Protein AF-A0A7S3VY81-F1 (afdb_monomer)

Sequence (136 aa):
GVVLLAPVNVTPHRALLNDTGFRWIVRPLCLLLGRPPWKAALGGLAEAWFKRVLGFPRGVSRAELEWVHRRVAWLDFAAAEADARALRAPVLHAFARDDALIQPGKAMELRRVLDACAARDGPRLDWPSGGHNVQK

Secondary structure (DSSP, 8-state):
-EEEESPPPSS--HHHHS-HHIIIIIHHHHHHHTSTTHHHHHHHHHHHHHHHTS---TT--HHHHHHHHHHHHT--HHHHHHHHHH--S-EEEEEETT-SSS-HHHHHHHHHHHHHSS---S-EEEESS--S-S--

Radius of gyration: 17.01 Å; Cα contacts (8 Å, |Δi|>4): 176; chains: 1; bounding box: 38×30×44 Å

pLDDT: mean 82.51, std 8.89, range [44.28, 92.31]

Foldseek 3Di:
DAEAALHDFLDDDPVCPPDPCCLVPLLVLLVQCVDPPSVVVCLVVQLCCCCPVVVDDPPDDSVNVSVVSNVVSPDDSNVVLVVLQPDDAAYAQEYECPAPPDHPVRSVNSVVSNCPHNNNRYDYYYHPDDYSDVPD

Structure (mmCIF, N/CA/C/O backbone):
data_AF-A0A7S3VY81-F1
#
_entry.id   AF-A0A7S3VY81-F1
#
loop_
_atom_site.group_PDB
_atom_site.id
_atom_site.type_symbol
_atom_site.label_atom_id
_atom_site.label_alt_id
_atom_site.label_comp_id
_atom_site.label_asym_id
_atom_site.label_entity_id
_atom_site.label_seq_id
_atom_site.pdbx_PDB_ins_code
_atom_site.Cartn_x
_atom_site.Cartn_y
_atom_site.Cartn_z
_atom_site.occupancy
_atom_site.B_iso_or_equiv
_atom_site.auth_seq_id
_atom_site.auth_comp_id
_atom_site.auth_asym_id
_atom_site.auth_atom_id
_atom_site.pdbx_PDB_model_num
ATOM 1 N N . GLY A 1 1 ? -2.245 -9.731 17.115 1.00 83.38 1 GLY A N 1
ATOM 2 C CA . GLY A 1 1 ? -2.821 -8.518 16.502 1.00 83.38 1 GLY A CA 1
ATOM 3 C C . GLY A 1 1 ? -2.178 -8.283 15.152 1.00 83.38 1 GLY A C 1
ATOM 4 O O . GLY A 1 1 ? -1.137 -8.873 14.891 1.00 83.38 1 GLY A O 1
ATOM 5 N N . VAL A 1 2 ? -2.791 -7.461 14.305 1.00 87.25 2 VAL A N 1
ATOM 6 C CA . VAL A 1 2 ? -2.251 -7.045 12.999 1.00 87.25 2 VAL A CA 1
ATOM 7 C C . VAL A 1 2 ? -1.826 -5.583 13.091 1.00 87.25 2 VAL A C 1
ATOM 9 O O . VAL A 1 2 ? -2.513 -4.782 13.719 1.00 87.25 2 VAL A O 1
ATOM 12 N N . VAL A 1 3 ? -0.696 -5.235 12.481 1.00 88.44 3 VAL A N 1
ATOM 13 C CA . VAL A 1 3 ? -0.188 -3.861 12.430 1.00 88.44 3 VAL A CA 1
ATOM 14 C C . VAL A 1 3 ? -0.177 -3.400 10.978 1.00 88.44 3 VAL A C 1
ATOM 16 O O . VAL A 1 3 ? 0.492 -3.997 10.138 1.00 88.44 3 VAL A O 1
ATOM 19 N N . LEU A 1 4 ? -0.937 -2.346 10.693 1.00 86.19 4 LEU A N 1
ATOM 20 C CA . LEU A 1 4 ? -1.054 -1.712 9.386 1.00 86.19 4 LEU A CA 1
ATOM 21 C C . LEU A 1 4 ? -0.448 -0.306 9.470 1.00 86.19 4 LEU A C 1
ATOM 23 O O . LEU A 1 4 ? -1.086 0.622 9.972 1.00 86.19 4 LEU A O 1
ATOM 27 N N . LEU A 1 5 ? 0.793 -0.168 8.999 1.00 84.31 5 LEU A N 1
ATOM 28 C CA . LEU A 1 5 ? 1.518 1.105 8.925 1.00 84.31 5 LEU A CA 1
ATOM 29 C C . LEU A 1 5 ? 1.503 1.610 7.490 1.00 84.31 5 LEU A C 1
ATOM 31 O O . LEU A 1 5 ? 1.928 0.878 6.597 1.00 84.31 5 LEU A O 1
ATOM 35 N N . ALA A 1 6 ? 1.001 2.830 7.288 1.00 80.06 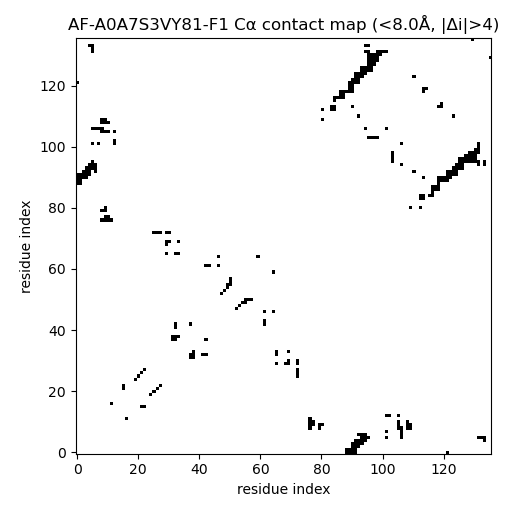6 ALA A N 1
ATOM 36 C CA . ALA A 1 6 ? 0.818 3.424 5.961 1.00 80.06 6 ALA A CA 1
ATOM 37 C C . ALA A 1 6 ? 0.231 2.422 4.933 1.00 80.06 6 ALA A C 1
ATOM 39 O O . ALA A 1 6 ? 0.787 2.248 3.844 1.00 80.06 6 ALA A O 1
ATOM 40 N N . PRO A 1 7 ? -0.849 1.689 5.281 1.00 80.75 7 PRO A N 1
ATOM 41 C CA . PRO A 1 7 ? -1.311 0.577 4.466 1.00 80.75 7 PRO A CA 1
ATOM 42 C C . PRO A 1 7 ? -1.785 1.031 3.087 1.00 80.75 7 PRO A C 1
ATOM 44 O O . PRO A 1 7 ? -2.387 2.093 2.905 1.00 80.75 7 PRO A O 1
ATOM 47 N N . VAL A 1 8 ? -1.570 0.149 2.114 1.00 69.75 8 VAL A N 1
ATOM 48 C CA . VAL A 1 8 ? -2.200 0.253 0.799 1.00 69.75 8 VAL A CA 1
ATOM 49 C C . VAL A 1 8 ? -3.697 -0.025 0.965 1.00 69.75 8 VAL A C 1
ATOM 51 O O . VAL A 1 8 ? -4.090 -0.928 1.701 1.00 69.75 8 VAL A O 1
ATOM 54 N N . ASN A 1 9 ? -4.532 0.793 0.332 1.00 81.56 9 ASN A N 1
ATOM 55 C CA . ASN A 1 9 ? -5.954 0.882 0.665 1.00 81.56 9 ASN A CA 1
ATOM 56 C C . ASN A 1 9 ? -6.835 -0.157 -0.036 1.00 81.56 9 ASN A C 1
ATOM 58 O O . ASN A 1 9 ? -6.394 -0.861 -0.935 1.00 81.56 9 ASN A O 1
ATOM 62 N N . VAL A 1 10 ? -8.104 -0.207 0.381 1.00 85.75 10 VAL A N 1
ATOM 63 C CA . VAL A 1 10 ? -9.174 -1.070 -0.165 1.00 85.75 10 VAL A CA 1
ATOM 64 C C . VAL A 1 10 ? -9.779 -0.550 -1.465 1.00 85.75 10 VAL A C 1
ATOM 66 O O . VAL A 1 10 ? -10.640 -1.188 -2.055 1.00 85.75 10 VAL A O 1
ATOM 69 N N . THR A 1 11 ? -9.329 0.607 -1.942 1.00 85.81 11 THR A N 1
ATOM 70 C CA . THR A 1 11 ? -9.688 1.120 -3.261 1.00 85.81 11 THR A CA 1
ATOM 71 C C . THR A 1 11 ? -8.446 1.655 -3.974 1.00 85.81 11 THR A C 1
ATOM 73 O O . THR A 1 11 ? -7.456 2.018 -3.321 1.00 85.81 11 THR A O 1
ATOM 76 N N . PRO A 1 12 ? -8.475 1.737 -5.316 1.00 81.88 12 PRO A N 1
ATOM 77 C CA . PRO A 1 12 ? -7.325 2.207 -6.064 1.00 81.88 12 PRO A CA 1
ATOM 78 C C . PRO A 1 12 ? -6.998 3.671 -5.743 1.00 81.88 12 PRO A C 1
ATOM 80 O O . PRO A 1 12 ? -7.871 4.505 -5.497 1.00 81.88 12 PRO A O 1
ATOM 83 N N . HIS A 1 13 ? -5.708 3.997 -5.759 1.00 79.38 13 HIS A N 1
ATOM 84 C CA . HIS A 1 13 ? -5.221 5.372 -5.651 1.00 79.38 13 HIS A CA 1
ATOM 85 C C . HIS A 1 13 ? -5.606 6.186 -6.900 1.00 79.38 13 HIS A C 1
ATOM 87 O O . HIS A 1 13 ? -5.765 5.603 -7.969 1.00 79.38 13 HIS A O 1
ATOM 93 N N . ARG A 1 14 ? -5.675 7.529 -6.836 1.00 75.31 14 ARG A N 1
ATOM 94 C CA . ARG A 1 14 ? -5.965 8.367 -8.030 1.00 75.31 14 ARG A CA 1
ATOM 95 C C . ARG A 1 14 ? -5.082 8.051 -9.244 1.00 75.31 14 ARG A C 1
ATOM 97 O O . ARG A 1 14 ? -5.563 8.067 -10.369 1.00 75.31 14 ARG A O 1
ATOM 104 N N . ALA A 1 15 ? -3.814 7.716 -8.996 1.00 70.88 15 ALA A N 1
ATOM 105 C CA . ALA A 1 15 ? -2.846 7.360 -10.035 1.00 70.88 15 ALA A CA 1
ATOM 106 C C . ALA A 1 15 ? -3.183 6.029 -10.735 1.00 70.88 15 ALA A C 1
ATOM 108 O O . ALA A 1 15 ? -2.668 5.755 -11.809 1.00 70.88 15 ALA A O 1
ATOM 109 N N . LEU A 1 16 ? -4.043 5.211 -10.121 1.00 69.50 16 LEU A N 1
ATOM 110 C CA . LEU A 1 16 ? -4.544 3.941 -10.644 1.00 69.50 16 LEU A CA 1
ATOM 111 C C . LEU A 1 16 ? -6.003 4.045 -11.128 1.00 69.50 16 LEU A C 1
ATOM 113 O O . LEU A 1 16 ? -6.408 3.271 -11.988 1.00 69.50 16 LEU A O 1
ATOM 117 N N . LEU A 1 17 ? -6.794 4.973 -10.566 1.00 61.16 17 LEU A N 1
ATOM 118 C CA . LEU A 1 17 ? -8.227 5.153 -10.850 1.00 61.16 17 LEU A CA 1
ATOM 119 C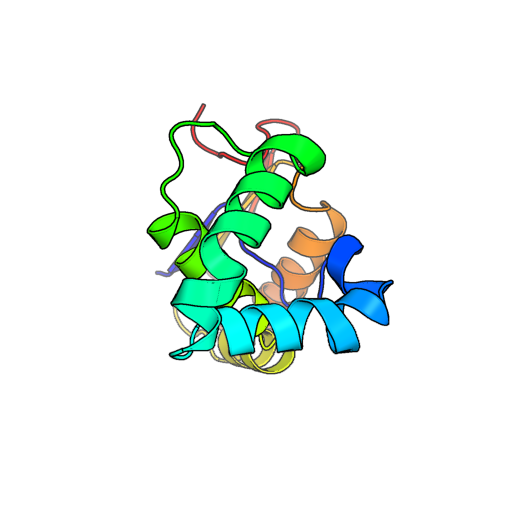 C . LEU A 1 17 ? -8.509 5.815 -12.202 1.00 61.16 17 LEU A C 1
ATOM 121 O O . LEU A 1 17 ? -9.477 5.447 -12.859 1.00 61.16 17 LEU A O 1
ATOM 125 N N . ASN A 1 18 ? -7.696 6.794 -12.603 1.00 54.75 18 ASN A N 1
ATOM 126 C CA . ASN A 1 18 ? -8.012 7.662 -13.744 1.00 54.75 18 ASN A CA 1
ATOM 127 C C . ASN A 1 18 ? -7.412 7.217 -15.074 1.00 54.75 18 ASN A C 1
ATOM 129 O O . ASN A 1 18 ? -7.538 7.935 -16.062 1.00 54.75 18 ASN A O 1
ATOM 133 N N . ASP A 1 19 ? -6.757 6.063 -15.122 1.00 55.84 19 ASP A N 1
ATOM 134 C CA . ASP A 1 19 ? -5.971 5.716 -16.289 1.00 55.84 19 ASP A CA 1
ATOM 135 C C . ASP A 1 19 ? -6.480 4.417 -16.911 1.00 55.84 19 ASP A C 1
ATOM 137 O O . ASP A 1 19 ? -6.124 3.302 -16.519 1.00 55.84 19 ASP A O 1
ATOM 141 N N . THR A 1 20 ? -7.309 4.570 -17.943 1.00 61.12 20 THR A N 1
ATOM 142 C CA . THR A 1 20 ? -7.500 3.556 -18.987 1.00 61.12 20 THR A CA 1
ATOM 143 C C . THR A 1 20 ? -6.135 2.981 -19.398 1.00 61.12 20 THR A C 1
ATOM 145 O O . THR A 1 20 ? -6.001 1.771 -19.572 1.00 61.12 20 THR A O 1
ATOM 148 N N . GLY A 1 21 ? -5.083 3.808 -19.422 1.00 64.00 21 GLY A N 1
ATOM 149 C CA . GLY A 1 21 ? -3.699 3.388 -19.591 1.00 64.00 21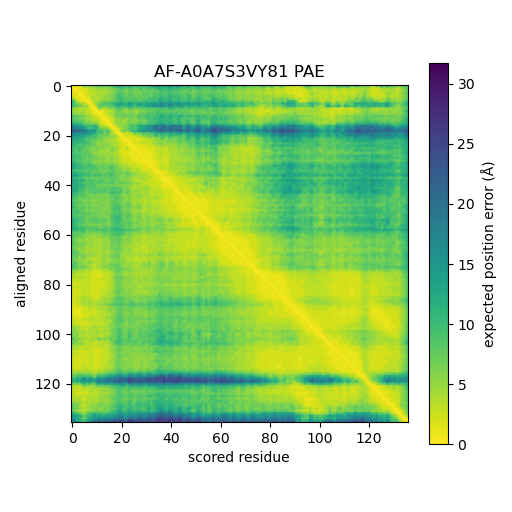 GLY A CA 1
ATOM 150 C C . GLY A 1 21 ? -3.180 2.477 -18.478 1.00 64.00 21 GLY A C 1
ATOM 151 O O . GLY A 1 21 ? -2.540 1.477 -18.783 1.00 64.00 21 GLY A O 1
ATOM 152 N N . PHE A 1 22 ? -3.497 2.690 -17.198 1.00 70.44 22 PHE A N 1
ATOM 153 C CA . PHE A 1 22 ? -3.058 1.760 -16.153 1.00 70.44 22 PHE A CA 1
ATOM 154 C C . PHE A 1 22 ? -3.676 0.369 -16.341 1.00 70.44 22 PHE A C 1
ATOM 156 O O . PHE A 1 22 ? -2.967 -0.640 -16.342 1.00 70.44 22 PHE A O 1
ATOM 163 N N . ARG A 1 23 ? -4.995 0.302 -16.556 1.00 72.19 23 ARG A N 1
ATOM 164 C CA . ARG A 1 23 ? -5.711 -0.976 -16.701 1.00 72.19 23 ARG A CA 1
ATOM 165 C C . ARG A 1 23 ? -5.333 -1.729 -17.977 1.00 72.19 23 ARG A C 1
ATOM 167 O O . ARG A 1 23 ? -5.198 -2.950 -17.920 1.00 72.19 23 ARG A O 1
ATOM 174 N N . TRP A 1 24 ? -5.185 -1.026 -19.099 1.00 78.06 24 TRP A N 1
ATOM 175 C CA . TRP A 1 24 ? -5.013 -1.641 -20.420 1.00 78.06 24 TRP A CA 1
ATOM 176 C C . TRP A 1 24 ? -3.576 -1.621 -20.947 1.00 78.06 24 TRP A C 1
ATOM 178 O O . TRP A 1 24 ? -3.264 -2.390 -21.849 1.00 78.06 24 TRP A O 1
ATOM 188 N N . ILE A 1 25 ? -2.691 -0.797 -20.381 1.00 74.56 25 ILE A N 1
ATOM 189 C CA . ILE A 1 25 ? -1.294 -0.665 -20.823 1.00 74.56 25 ILE A CA 1
ATOM 190 C C . ILE A 1 25 ? -0.348 -1.082 -19.698 1.00 74.56 25 ILE A C 1
ATOM 192 O O . ILE A 1 25 ? 0.375 -2.067 -19.838 1.00 74.56 25 ILE A O 1
ATOM 196 N N . VAL A 1 26 ? -0.378 -0.392 -18.554 1.00 74.94 26 VAL A N 1
ATOM 197 C CA . VAL A 1 26 ? 0.600 -0.605 -17.473 1.00 74.94 26 VAL A CA 1
ATOM 198 C C . VAL A 1 26 ? 0.449 -1.989 -16.856 1.00 74.94 26 VAL A C 1
ATOM 200 O O . VAL A 1 26 ? 1.441 -2.700 -16.713 1.00 74.94 26 VAL A O 1
ATOM 203 N N . ARG A 1 27 ? -0.773 -2.418 -16.523 1.00 78.75 27 ARG A N 1
ATOM 204 C CA . ARG A 1 27 ? -1.013 -3.726 -15.903 1.00 78.75 27 ARG A CA 1
ATOM 205 C C . ARG A 1 27 ? -0.608 -4.882 -16.832 1.00 78.75 27 ARG A C 1
ATOM 207 O O . ARG A 1 27 ? 0.189 -5.706 -16.381 1.00 78.75 27 ARG A O 1
ATOM 214 N N . PRO A 1 28 ? -1.042 -4.959 -18.108 1.00 81.62 28 PRO A N 1
ATOM 215 C CA . PRO A 1 28 ? -0.551 -5.980 -19.035 1.00 81.62 28 PRO A CA 1
ATOM 216 C C . PRO A 1 28 ? 0.964 -5.929 -19.236 1.00 81.62 28 PRO A C 1
ATOM 218 O O . PRO A 1 28 ? 1.602 -6.978 -19.213 1.00 81.62 28 PRO A O 1
ATOM 221 N N . LEU A 1 29 ? 1.559 -4.736 -19.349 1.00 78.62 29 LEU A N 1
ATOM 222 C CA . LEU A 1 29 ? 3.010 -4.578 -19.464 1.00 78.62 29 LEU A CA 1
ATOM 223 C C . LEU A 1 29 ? 3.740 -5.138 -18.235 1.00 78.62 29 LEU A C 1
ATOM 225 O O . LEU A 1 29 ? 4.703 -5.882 -18.385 1.00 78.62 29 LEU A O 1
ATOM 229 N N . CYS A 1 30 ? 3.253 -4.860 -17.026 1.00 79.50 30 CYS A N 1
ATOM 230 C CA . CYS A 1 30 ? 3.807 -5.407 -15.785 1.00 79.50 30 CYS A CA 1
ATOM 231 C C . CYS A 1 30 ? 3.676 -6.937 -15.716 1.00 79.50 30 CYS A C 1
ATOM 233 O O . CYS A 1 30 ? 4.589 -7.617 -15.246 1.00 79.50 30 CYS A O 1
ATOM 235 N N . LEU A 1 31 ? 2.563 -7.494 -16.207 1.00 81.31 31 LEU A N 1
ATOM 236 C CA . LEU A 1 31 ? 2.367 -8.944 -16.302 1.00 81.31 31 LEU A CA 1
ATOM 237 C C . LEU A 1 31 ? 3.310 -9.585 -17.333 1.00 81.31 31 LEU A C 1
ATOM 239 O O . LEU A 1 31 ? 3.864 -10.653 -17.068 1.00 81.31 31 LEU A O 1
ATOM 243 N N . LEU A 1 32 ? 3.519 -8.934 -18.482 1.00 82.12 32 LEU A N 1
ATOM 244 C CA . LEU A 1 32 ? 4.435 -9.381 -19.535 1.00 82.12 32 LEU A CA 1
ATOM 245 C C . LEU A 1 32 ? 5.899 -9.300 -19.090 1.00 82.12 32 LEU A C 1
ATOM 247 O O . LEU A 1 32 ? 6.642 -10.2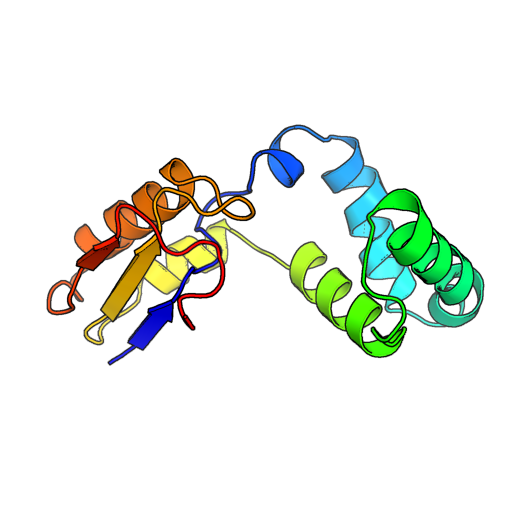54 -19.300 1.00 82.12 32 LEU A O 1
ATOM 251 N N . LEU A 1 33 ? 6.300 -8.229 -18.398 1.00 79.31 33 LEU A N 1
ATOM 252 C CA . LEU A 1 33 ? 7.636 -8.079 -17.801 1.00 79.31 33 LEU A CA 1
ATOM 253 C C . LEU A 1 33 ? 7.967 -9.192 -16.794 1.00 79.31 33 LEU A C 1
ATOM 255 O O . LEU A 1 33 ? 9.135 -9.490 -16.560 1.00 79.31 33 LEU A O 1
ATOM 259 N N . GLY A 1 34 ? 6.953 -9.845 -16.221 1.00 78.31 34 GLY A N 1
ATOM 260 C CA . GLY A 1 34 ? 7.125 -11.006 -15.350 1.00 78.31 34 GLY A CA 1
ATOM 261 C C . GLY A 1 34 ? 7.397 -12.330 -16.076 1.00 78.31 34 GLY A C 1
ATOM 262 O O . GLY A 1 34 ? 7.657 -13.324 -15.399 1.00 78.31 34 GLY A O 1
ATOM 263 N N . ARG A 1 35 ? 7.324 -12.378 -17.416 1.00 82.69 35 ARG A N 1
ATOM 264 C CA . ARG A 1 35 ? 7.378 -13.615 -18.216 1.00 82.69 35 ARG A CA 1
ATOM 265 C C . ARG A 1 35 ? 8.539 -13.601 -19.228 1.00 82.69 35 ARG A C 1
ATOM 267 O O . ARG A 1 35 ? 8.704 -12.621 -19.955 1.00 82.69 35 ARG A O 1
ATOM 274 N N . PRO A 1 36 ? 9.344 -14.673 -19.337 1.00 82.56 36 PRO A N 1
ATOM 275 C CA . PRO A 1 36 ? 10.255 -14.851 -20.470 1.00 82.56 36 PRO A CA 1
ATOM 276 C C . PRO A 1 36 ? 9.481 -14.984 -21.802 1.00 82.56 36 PRO A C 1
ATOM 278 O O . PRO A 1 36 ? 8.370 -15.517 -21.786 1.00 82.56 36 PRO A O 1
ATOM 281 N N . PRO A 1 37 ? 10.026 -14.529 -22.950 1.00 86.56 37 PRO A N 1
ATOM 282 C CA . PRO A 1 37 ? 11.293 -13.800 -23.121 1.00 86.56 37 PRO A CA 1
ATOM 283 C C . PRO A 1 37 ? 11.173 -12.281 -22.880 1.00 86.56 37 PRO A C 1
ATOM 285 O O . PRO A 1 37 ? 12.182 -11.577 -22.829 1.00 86.56 37 PRO A O 1
ATOM 288 N N . TRP A 1 38 ? 9.956 -11.766 -22.697 1.00 84.00 38 TRP A N 1
ATOM 289 C CA . TRP A 1 38 ? 9.655 -10.333 -22.583 1.00 84.00 38 TRP A CA 1
ATOM 290 C C . TRP A 1 38 ? 10.367 -9.644 -21.426 1.00 84.00 38 TRP A C 1
ATOM 292 O O . TRP A 1 38 ? 10.796 -8.502 -21.568 1.00 84.00 38 TRP A O 1
ATOM 302 N N . LYS A 1 39 ? 10.572 -10.355 -20.316 1.00 82.69 39 LYS A N 1
ATOM 303 C CA . LYS A 1 39 ? 11.403 -9.891 -19.201 1.00 82.69 39 LYS A CA 1
ATOM 304 C C . LYS A 1 39 ? 12.795 -9.434 -19.655 1.00 82.69 39 LYS A C 1
ATOM 306 O O . LYS A 1 39 ? 13.250 -8.362 -19.267 1.00 82.69 39 LYS A O 1
ATOM 311 N N . ALA A 1 40 ? 13.467 -10.233 -20.485 1.00 83.31 40 ALA A N 1
ATOM 312 C CA . ALA A 1 40 ? 14.805 -9.910 -20.973 1.00 83.31 40 ALA A CA 1
ATOM 313 C C . ALA A 1 40 ? 14.764 -8.759 -21.989 1.00 83.31 40 ALA A C 1
ATOM 315 O O . ALA A 1 40 ? 15.572 -7.838 -21.901 1.00 83.31 40 ALA A O 1
ATOM 316 N N . ALA A 1 41 ? 13.788 -8.787 -22.901 1.00 83.50 41 ALA A N 1
ATOM 317 C CA . ALA A 1 41 ? 13.654 -7.797 -23.966 1.00 83.50 41 ALA A CA 1
ATOM 318 C C . ALA A 1 41 ? 13.267 -6.397 -23.453 1.00 83.50 41 ALA A C 1
ATOM 320 O O . ALA A 1 41 ? 13.801 -5.393 -23.914 1.00 83.50 41 ALA A O 1
ATOM 321 N N . LEU A 1 42 ? 12.344 -6.320 -22.490 1.00 83.06 42 LEU A N 1
ATOM 322 C CA . LEU A 1 42 ? 11.739 -5.062 -22.042 1.00 83.06 42 LEU A CA 1
ATOM 323 C C . LEU A 1 42 ? 12.268 -4.582 -20.684 1.00 83.06 42 LEU A C 1
ATOM 325 O O . LEU A 1 42 ? 12.090 -3.413 -20.344 1.00 83.06 42 LEU A O 1
ATOM 329 N N . GLY A 1 43 ? 12.944 -5.442 -19.914 1.00 82.81 43 GLY A N 1
ATOM 330 C CA . GLY A 1 43 ? 13.395 -5.119 -18.558 1.00 82.81 43 GLY A CA 1
ATOM 331 C C . GLY A 1 43 ? 14.344 -3.919 -18.490 1.00 82.81 43 GLY A C 1
ATOM 332 O O . GLY A 1 43 ? 14.230 -3.100 -17.582 1.00 82.81 43 GLY A O 1
ATOM 333 N N . GLY A 1 44 ? 15.242 -3.767 -19.471 1.00 85.62 44 GLY A N 1
ATOM 334 C CA . GLY A 1 44 ? 16.154 -2.617 -19.541 1.00 85.62 44 GLY A CA 1
ATOM 335 C C . GLY A 1 44 ? 15.456 -1.300 -19.880 1.00 85.62 44 GLY A C 1
ATOM 336 O O . GLY A 1 44 ? 15.769 -0.270 -19.285 1.00 85.62 44 GLY A O 1
ATOM 337 N N . LEU A 1 45 ? 14.473 -1.340 -20.784 1.00 85.25 45 LEU A N 1
ATOM 338 C CA . LEU A 1 45 ? 13.673 -0.169 -21.140 1.00 85.25 45 LEU A CA 1
ATOM 339 C C . LEU A 1 45 ? 12.804 0.276 -19.960 1.00 85.25 45 LEU A C 1
ATOM 341 O O . LEU A 1 45 ? 12.784 1.459 -19.624 1.00 85.25 45 LEU A O 1
ATOM 345 N N . ALA A 1 46 ? 12.141 -0.679 -19.304 1.00 81.31 46 ALA A N 1
ATOM 346 C CA . ALA A 1 46 ? 11.345 -0.433 -18.111 1.00 81.31 46 ALA A CA 1
ATOM 347 C C . ALA A 1 46 ? 12.205 0.201 -17.008 1.00 81.31 46 ALA A C 1
ATOM 349 O O . ALA A 1 46 ? 11.878 1.277 -16.519 1.00 81.31 46 ALA A O 1
ATOM 350 N N . GLU A 1 47 ? 13.349 -0.404 -16.673 1.00 87.62 47 GLU A N 1
ATOM 351 C CA . GLU A 1 47 ? 14.278 0.131 -15.671 1.00 87.62 47 GLU A CA 1
ATOM 352 C C . GLU A 1 47 ? 14.723 1.568 -15.984 1.00 87.62 47 GLU A C 1
ATOM 354 O O . GLU A 1 47 ? 14.696 2.431 -15.101 1.00 87.62 47 GLU A O 1
ATOM 359 N N . ALA A 1 48 ? 15.106 1.843 -17.235 1.00 87.88 48 ALA A N 1
ATOM 360 C CA . ALA A 1 48 ? 15.516 3.177 -17.654 1.00 87.88 48 ALA A CA 1
ATOM 361 C C . ALA A 1 48 ? 14.375 4.192 -17.509 1.00 87.88 48 ALA A C 1
ATOM 363 O O . ALA A 1 48 ? 14.602 5.293 -17.008 1.00 87.88 48 ALA A O 1
ATOM 364 N N . TRP A 1 49 ? 13.156 3.818 -17.900 1.00 84.00 49 TRP A N 1
ATOM 365 C CA . TRP A 1 49 ? 11.976 4.662 -17.752 1.00 84.00 49 TRP A CA 1
ATOM 366 C C . TRP A 1 49 ? 11.677 4.963 -16.275 1.00 84.00 49 TRP A C 1
ATOM 368 O O . TRP A 1 49 ? 11.542 6.129 -15.912 1.00 84.00 49 TRP A O 1
ATOM 378 N N . PHE A 1 50 ? 11.702 3.963 -15.388 1.00 80.81 50 PHE A N 1
ATOM 379 C CA . PHE A 1 50 ? 11.471 4.172 -13.950 1.00 80.81 50 PHE A CA 1
ATOM 380 C C . PHE A 1 50 ? 12.504 5.096 -13.305 1.00 80.81 50 PHE A C 1
ATOM 382 O O . PHE A 1 50 ? 12.147 6.013 -12.566 1.00 80.81 50 PHE A O 1
ATOM 389 N N . LYS A 1 51 ? 13.790 4.886 -13.598 1.00 86.62 51 LYS A N 1
ATOM 390 C CA . LYS A 1 51 ? 14.869 5.683 -12.998 1.00 86.62 51 LYS A CA 1
ATOM 391 C C . LYS A 1 51 ? 14.936 7.102 -13.564 1.00 86.62 51 LYS A C 1
ATOM 393 O O . LYS A 1 51 ? 15.284 8.025 -12.836 1.00 86.62 51 LYS A O 1
ATOM 398 N N . ARG A 1 52 ? 14.635 7.289 -14.855 1.00 87.25 52 ARG A N 1
ATOM 399 C CA . ARG A 1 52 ? 14.796 8.590 -15.534 1.00 87.25 52 ARG A CA 1
ATOM 400 C C . ARG A 1 52 ? 13.525 9.430 -15.565 1.00 87.25 52 ARG A C 1
ATOM 402 O O . ARG A 1 52 ? 13.631 10.645 -15.487 1.00 87.25 52 ARG A O 1
ATOM 409 N N . VAL A 1 53 ? 12.357 8.805 -15.695 1.00 79.94 53 VAL A N 1
ATOM 410 C CA . VAL A 1 53 ? 11.068 9.504 -15.831 1.00 79.94 53 VAL A CA 1
ATOM 411 C C . VAL A 1 53 ? 10.329 9.554 -14.499 1.00 79.94 53 VAL A C 1
ATOM 413 O O . VAL A 1 53 ? 9.825 10.605 -14.126 1.00 79.94 53 VAL A O 1
ATOM 416 N N . LEU A 1 54 ? 10.303 8.442 -13.757 1.00 74.19 54 LEU A N 1
ATOM 417 C CA . LEU A 1 54 ? 9.588 8.355 -12.476 1.00 74.19 54 LEU A CA 1
ATOM 418 C C . LEU A 1 54 ? 10.471 8.632 -11.250 1.00 74.19 54 LEU A C 1
ATOM 420 O O . LEU A 1 54 ? 9.989 8.561 -10.124 1.00 74.19 54 LEU A O 1
ATOM 424 N N . GLY A 1 55 ? 11.751 8.954 -11.456 1.00 80.12 55 GLY A N 1
ATOM 425 C CA . GLY A 1 55 ? 12.656 9.407 -10.397 1.00 80.12 55 GLY A CA 1
ATOM 426 C C . GLY A 1 55 ? 13.060 8.335 -9.380 1.00 80.12 55 GLY A C 1
ATOM 427 O O . GLY A 1 55 ? 13.482 8.678 -8.277 1.00 80.12 55 GLY A O 1
ATOM 428 N N . PHE A 1 56 ? 12.945 7.046 -9.717 1.00 80.19 56 PHE A N 1
ATOM 429 C CA . PHE A 1 56 ? 13.364 5.976 -8.806 1.00 80.19 56 PHE A CA 1
ATOM 430 C C . PHE A 1 56 ? 14.878 6.045 -8.520 1.00 80.19 56 PHE A C 1
ATOM 432 O O . PHE A 1 56 ? 15.660 6.329 -9.437 1.00 80.19 56 PHE A O 1
ATOM 439 N N . PRO A 1 57 ? 15.330 5.741 -7.283 1.00 86.25 57 PRO A N 1
ATOM 440 C CA . PRO A 1 57 ? 16.748 5.785 -6.947 1.00 86.25 57 PRO A CA 1
ATOM 441 C C . PRO A 1 57 ? 17.581 4.872 -7.851 1.00 86.25 57 PRO A C 1
ATOM 443 O O . PRO A 1 57 ? 17.198 3.742 -8.160 1.00 86.25 57 PRO A O 1
ATOM 446 N N . ARG A 1 58 ? 18.774 5.336 -8.241 1.00 88.19 58 ARG A N 1
ATOM 447 C CA . ARG A 1 58 ? 19.666 4.582 -9.142 1.00 88.19 58 ARG A CA 1
ATOM 448 C C . ARG A 1 58 ? 20.079 3.220 -8.576 1.00 88.19 58 ARG A C 1
ATOM 450 O O . ARG A 1 58 ? 20.297 2.300 -9.362 1.00 88.19 58 ARG A O 1
ATOM 457 N N . GLY A 1 59 ? 20.154 3.118 -7.246 1.00 89.38 59 GLY A N 1
ATOM 458 C CA . GLY A 1 59 ? 20.510 1.902 -6.515 1.00 89.38 59 GLY A CA 1
ATOM 459 C C . GLY A 1 59 ? 19.429 0.821 -6.499 1.00 89.38 59 GLY A C 1
ATOM 460 O O . GLY A 1 59 ? 19.755 -0.318 -6.193 1.00 89.38 59 GLY A O 1
ATOM 461 N N . VAL A 1 60 ? 18.178 1.133 -6.868 1.00 86.00 60 VAL A N 1
ATOM 462 C CA . VAL A 1 60 ? 17.125 0.112 -6.970 1.00 86.00 60 VAL A CA 1
ATOM 463 C C . VAL A 1 60 ? 17.458 -0.824 -8.128 1.00 86.00 60 VAL A C 1
ATOM 465 O O . VAL A 1 60 ? 17.640 -0.394 -9.274 1.00 86.00 60 VAL A O 1
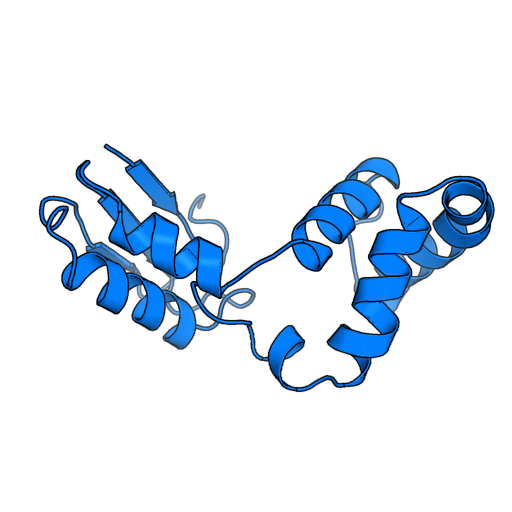ATOM 468 N N . SER A 1 61 ? 17.556 -2.112 -7.836 1.00 88.06 61 SER A N 1
ATOM 469 C CA . SER A 1 61 ? 17.827 -3.154 -8.814 1.00 88.06 61 SER A CA 1
ATOM 470 C C . SER A 1 61 ? 16.621 -3.392 -9.724 1.00 88.06 61 SER A C 1
ATOM 472 O O . SER A 1 61 ? 15.463 -3.148 -9.374 1.00 88.06 61 SER A O 1
ATOM 474 N N . ARG A 1 62 ? 16.875 -3.948 -10.911 1.00 83.94 62 ARG A N 1
ATOM 475 C CA . ARG A 1 62 ? 15.802 -4.381 -11.814 1.00 83.94 62 ARG A CA 1
ATOM 476 C C . ARG A 1 62 ? 14.860 -5.388 -11.151 1.00 83.94 62 ARG A C 1
ATOM 478 O O . ARG A 1 62 ? 13.654 -5.311 -11.353 1.00 83.94 62 ARG A O 1
ATOM 485 N N . ALA A 1 63 ? 15.399 -6.306 -10.352 1.00 84.50 63 ALA A N 1
ATOM 486 C CA . ALA A 1 63 ? 14.609 -7.320 -9.663 1.00 84.50 63 ALA A CA 1
ATOM 487 C C . ALA A 1 63 ? 13.623 -6.701 -8.659 1.00 84.50 63 ALA A C 1
ATOM 489 O O . ALA A 1 63 ? 12.475 -7.141 -8.585 1.00 84.50 63 ALA A O 1
ATOM 490 N N . GLU A 1 64 ? 14.036 -5.657 -7.936 1.00 84.75 64 GLU A N 1
ATOM 491 C CA . GLU A 1 64 ? 13.161 -4.913 -7.023 1.00 84.75 64 GLU A CA 1
ATOM 492 C C . GLU A 1 64 ? 12.058 -4.174 -7.782 1.00 84.75 64 GLU A C 1
ATOM 494 O O . GLU A 1 64 ? 10.889 -4.272 -7.407 1.00 84.75 64 GLU A O 1
ATOM 499 N N . LEU A 1 65 ? 12.396 -3.512 -8.896 1.00 82.50 65 LEU A N 1
ATOM 500 C CA . LEU A 1 65 ? 11.391 -2.888 -9.760 1.00 82.50 65 LEU A CA 1
ATOM 501 C C . LEU A 1 65 ? 10.384 -3.935 -10.251 1.00 82.50 65 LEU A C 1
ATOM 503 O O . LEU A 1 65 ? 9.182 -3.761 -10.072 1.00 82.50 65 LEU A O 1
ATOM 507 N N . GLU A 1 66 ? 10.837 -5.049 -10.822 1.00 81.56 66 GLU A N 1
ATOM 508 C CA . GLU A 1 66 ? 9.958 -6.132 -11.286 1.00 81.56 66 GLU A CA 1
ATOM 509 C C . GLU A 1 66 ? 9.072 -6.702 -10.170 1.00 81.56 66 GLU A C 1
ATOM 511 O O . GLU A 1 66 ? 7.918 -7.074 -10.401 1.00 81.56 66 GLU A O 1
ATOM 516 N N . TRP A 1 67 ? 9.607 -6.818 -8.954 1.00 83.31 67 TRP A N 1
ATOM 517 C CA . TRP A 1 67 ? 8.850 -7.275 -7.797 1.00 83.31 67 TRP A CA 1
ATOM 518 C C . TRP A 1 67 ? 7.712 -6.305 -7.453 1.00 83.31 67 TRP A C 1
ATOM 520 O O . TRP A 1 67 ? 6.559 -6.740 -7.384 1.00 83.31 67 TRP A O 1
ATOM 530 N N . VAL A 1 68 ? 7.998 -5.003 -7.344 1.00 81.19 68 VAL A N 1
ATOM 531 C CA . VAL A 1 68 ? 6.982 -3.970 -7.071 1.00 81.19 68 VAL A CA 1
ATOM 532 C C . VAL A 1 68 ? 5.897 -3.970 -8.149 1.00 81.19 68 VAL A C 1
ATOM 534 O O . VAL A 1 68 ? 4.709 -3.999 -7.832 1.00 81.19 68 VAL A O 1
ATOM 537 N N . HIS A 1 69 ? 6.282 -4.016 -9.425 1.00 77.88 69 HIS A N 1
ATOM 538 C CA . HIS A 1 69 ? 5.336 -3.975 -10.543 1.00 77.88 69 HIS A CA 1
ATOM 539 C C . HIS A 1 69 ? 4.387 -5.162 -10.566 1.00 77.88 69 HIS A C 1
ATOM 541 O O . HIS A 1 69 ? 3.191 -4.993 -10.798 1.00 77.88 69 HIS A O 1
ATOM 547 N N . ARG A 1 70 ? 4.895 -6.365 -10.287 1.00 80.94 70 ARG A N 1
ATOM 548 C CA . ARG A 1 70 ? 4.038 -7.549 -10.184 1.00 80.94 70 ARG A CA 1
ATOM 549 C C . ARG A 1 70 ? 3.034 -7.402 -9.051 1.00 80.94 70 ARG A C 1
ATOM 551 O O . ARG A 1 70 ? 1.864 -7.699 -9.262 1.00 80.94 70 ARG A O 1
ATOM 558 N N . ARG A 1 71 ? 3.457 -6.890 -7.891 1.00 82.19 71 ARG A N 1
ATOM 559 C CA . ARG A 1 71 ? 2.554 -6.647 -6.756 1.00 82.19 71 ARG A CA 1
ATOM 560 C C . ARG A 1 71 ? 1.474 -5.638 -7.120 1.00 82.19 71 ARG A C 1
ATOM 562 O O . ARG A 1 71 ? 0.304 -5.946 -6.947 1.00 82.19 71 ARG A O 1
ATOM 569 N N . VAL A 1 72 ? 1.852 -4.502 -7.703 1.00 78.50 72 VAL A N 1
ATOM 570 C CA . VAL A 1 72 ? 0.913 -3.457 -8.138 1.00 78.50 72 VAL A CA 1
ATOM 571 C C . VAL A 1 72 ? -0.065 -3.977 -9.200 1.00 78.50 72 VAL A C 1
ATOM 573 O O . VAL A 1 72 ? -1.264 -3.733 -9.103 1.00 78.50 72 VAL A O 1
ATOM 576 N N . ALA A 1 73 ? 0.408 -4.751 -10.179 1.00 80.44 73 ALA A N 1
ATOM 577 C CA . ALA A 1 73 ? -0.436 -5.333 -11.225 1.00 80.44 73 ALA A CA 1
ATOM 578 C C . ALA A 1 73 ? -1.409 -6.410 -10.710 1.00 80.44 73 ALA A C 1
ATOM 580 O O . ALA A 1 73 ? -2.410 -6.705 -11.372 1.00 80.44 73 ALA A O 1
ATOM 581 N N . TRP A 1 74 ? -1.098 -7.018 -9.565 1.00 82.19 74 TRP A N 1
ATOM 582 C CA . TRP A 1 74 ? -1.889 -8.069 -8.922 1.00 82.19 74 TRP A CA 1
ATOM 583 C C . TRP A 1 74 ? -2.737 -7.547 -7.762 1.00 82.19 74 TRP A C 1
ATOM 585 O O . TRP A 1 74 ? -3.399 -8.347 -7.107 1.00 82.19 74 TRP A O 1
ATOM 595 N N . LEU A 1 75 ? -2.742 -6.235 -7.502 1.00 83.50 75 LEU A N 1
ATOM 596 C CA . LEU A 1 75 ? -3.632 -5.659 -6.503 1.00 83.50 75 LEU A CA 1
ATOM 597 C C . LEU A 1 75 ? -5.086 -5.912 -6.905 1.00 83.50 75 LEU A C 1
ATOM 599 O O . LEU A 1 75 ? -5.564 -5.422 -7.931 1.00 83.50 75 LEU A O 1
ATOM 603 N N . ASP A 1 76 ? -5.771 -6.675 -6.064 1.00 85.94 76 ASP A N 1
ATOM 604 C CA . ASP A 1 76 ? -7.211 -6.850 -6.090 1.00 85.94 76 ASP A CA 1
ATOM 605 C C . ASP A 1 76 ? -7.789 -6.133 -4.871 1.00 85.94 76 ASP A C 1
ATOM 607 O O . ASP A 1 76 ? -7.685 -6.588 -3.732 1.00 85.94 76 ASP A O 1
ATOM 611 N N . PHE A 1 77 ? -8.353 -4.959 -5.127 1.00 86.62 77 PHE A N 1
ATOM 612 C CA . PHE A 1 77 ? -8.914 -4.096 -4.096 1.00 86.62 77 PHE A CA 1
ATOM 613 C C . PHE A 1 77 ? -10.178 -4.690 -3.465 1.00 86.62 77 PHE A C 1
ATOM 615 O O . PHE A 1 77 ? -10.396 -4.510 -2.270 1.00 86.62 77 PHE A O 1
ATOM 622 N N . ALA A 1 78 ? -10.965 -5.453 -4.231 1.00 88.88 78 ALA A N 1
ATOM 623 C CA . ALA A 1 78 ? -12.154 -6.118 -3.710 1.00 88.88 78 ALA A CA 1
ATOM 624 C C . ALA A 1 78 ? -11.766 -7.276 -2.782 1.00 88.88 78 ALA A C 1
ATOM 626 O O . ALA A 1 78 ? -12.338 -7.414 -1.701 1.00 88.88 78 ALA A O 1
ATOM 627 N N . ALA A 1 79 ? -10.755 -8.063 -3.166 1.00 89.50 79 ALA A N 1
ATOM 628 C CA . ALA A 1 79 ? -10.193 -9.088 -2.291 1.00 89.50 79 ALA A CA 1
ATOM 629 C C . ALA A 1 79 ? -9.583 -8.468 -1.024 1.00 89.50 79 ALA A C 1
ATOM 631 O O . ALA A 1 79 ? -9.869 -8.933 0.072 1.00 89.50 79 ALA A O 1
ATOM 632 N N . ALA A 1 80 ? -8.831 -7.368 -1.146 1.00 88.81 80 ALA A N 1
ATOM 633 C CA . ALA A 1 80 ? -8.263 -6.669 0.008 1.00 88.81 80 ALA A CA 1
ATOM 634 C C . ALA A 1 80 ? -9.340 -6.135 0.972 1.00 88.81 80 ALA A C 1
ATOM 636 O O . ALA A 1 80 ? -9.175 -6.212 2.189 1.00 88.81 80 ALA A O 1
ATOM 637 N N . GLU A 1 81 ? -10.456 -5.613 0.451 1.00 90.94 81 GLU A N 1
ATOM 638 C CA . GLU A 1 81 ? -11.603 -5.204 1.267 1.00 90.94 81 GLU A CA 1
ATOM 639 C C . GLU A 1 81 ? -12.256 -6.400 1.972 1.00 90.94 81 GLU A C 1
ATOM 641 O O . GLU A 1 81 ? -12.580 -6.315 3.158 1.00 90.94 81 GLU A O 1
ATOM 646 N N . ALA A 1 82 ? -12.429 -7.520 1.265 1.00 91.12 82 ALA A N 1
ATOM 647 C CA . ALA A 1 82 ? -12.969 -8.751 1.833 1.00 91.12 82 ALA A CA 1
ATOM 648 C C . ALA A 1 82 ? -12.061 -9.314 2.940 1.00 91.12 82 ALA A C 1
ATOM 650 O O . ALA A 1 82 ? -12.554 -9.652 4.017 1.00 91.12 82 ALA A O 1
ATOM 651 N N . ASP A 1 83 ? -10.747 -9.333 2.715 1.00 89.94 83 ASP A N 1
ATOM 652 C CA . ASP A 1 83 ? -9.748 -9.752 3.697 1.00 89.94 83 ASP A CA 1
ATOM 653 C C . ASP A 1 83 ? -9.784 -8.847 4.932 1.00 89.94 83 ASP A C 1
ATOM 655 O O . ASP A 1 83 ? -9.839 -9.344 6.057 1.00 89.94 83 ASP A O 1
ATOM 659 N N . ALA A 1 84 ? -9.838 -7.522 4.741 1.00 89.94 84 ALA A N 1
ATOM 660 C CA . ALA A 1 84 ? -9.977 -6.563 5.835 1.00 89.94 84 ALA A CA 1
ATOM 661 C C . ALA A 1 84 ? -11.262 -6.804 6.645 1.00 89.94 84 ALA A C 1
ATOM 663 O O . ALA A 1 84 ? -11.226 -6.752 7.875 1.00 89.94 84 ALA A O 1
ATOM 664 N N . ARG A 1 85 ? -12.374 -7.132 5.970 1.00 90.69 85 ARG A N 1
ATOM 665 C CA . ARG A 1 85 ? -13.650 -7.492 6.612 1.00 90.69 85 ARG A CA 1
ATOM 666 C C . ARG A 1 85 ? -13.609 -8.797 7.392 1.00 90.69 85 ARG A C 1
ATOM 668 O O . ARG A 1 85 ? -14.302 -8.932 8.399 1.00 90.69 85 ARG A O 1
ATOM 675 N N . ALA A 1 86 ? -12.814 -9.752 6.929 1.00 90.56 86 ALA A N 1
ATOM 676 C CA . ALA A 1 86 ? -12.673 -11.058 7.551 1.00 90.56 86 ALA A CA 1
ATOM 677 C C . ALA A 1 86 ? -11.720 -11.056 8.760 1.00 90.56 86 ALA A C 1
ATOM 679 O O . ALA A 1 86 ? -11.644 -12.063 9.473 1.00 90.56 86 ALA A O 1
ATOM 680 N N . LEU A 1 87 ? -11.001 -9.954 9.017 1.00 88.56 87 LEU A N 1
ATOM 681 C CA . LEU A 1 87 ? -10.096 -9.850 10.159 1.00 88.56 87 LEU A CA 1
ATOM 682 C C . LEU A 1 87 ? -10.850 -10.039 11.480 1.00 88.56 87 LEU A C 1
ATOM 684 O O . LEU A 1 87 ? -11.881 -9.421 11.740 1.00 88.56 87 LEU A O 1
ATOM 688 N N . ARG A 1 88 ? -10.284 -10.891 12.341 1.00 87.81 88 ARG A N 1
ATOM 689 C CA . ARG A 1 88 ? -10.793 -11.178 13.695 1.00 87.81 88 ARG A CA 1
ATOM 690 C C . ARG A 1 88 ? -9.841 -10.753 14.810 1.00 87.81 88 ARG A C 1
ATOM 692 O O . ARG A 1 88 ? -10.231 -10.719 15.968 1.00 87.81 88 ARG A O 1
ATOM 699 N N . ALA A 1 89 ? -8.587 -10.464 14.473 1.00 89.31 89 ALA A N 1
ATOM 700 C CA . ALA A 1 89 ? -7.577 -10.048 15.437 1.00 89.31 89 ALA A CA 1
ATOM 701 C C . ALA A 1 89 ? -7.587 -8.519 15.602 1.00 89.31 89 ALA A C 1
ATOM 703 O O . ALA A 1 89 ? -7.803 -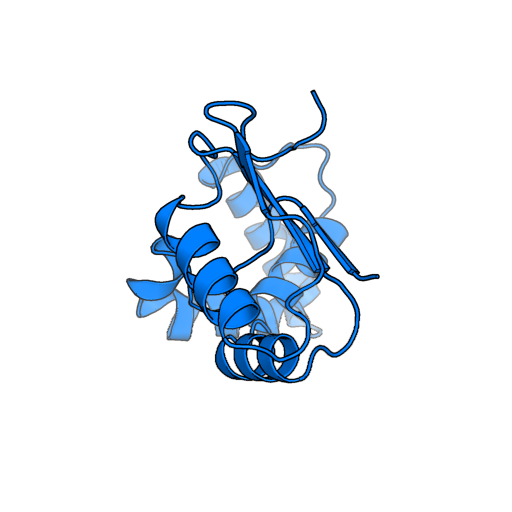7.832 14.607 1.00 89.31 89 ALA A O 1
ATOM 704 N N . PRO A 1 90 ? -7.260 -7.972 16.790 1.00 90.25 90 PRO A N 1
ATOM 705 C CA . PRO A 1 90 ? -7.101 -6.530 16.977 1.00 90.25 90 PRO A CA 1
ATOM 706 C C . PRO A 1 90 ? -6.123 -5.931 15.960 1.00 90.25 90 PRO A C 1
ATOM 708 O O . PRO A 1 90 ? -5.037 -6.485 15.748 1.00 90.25 90 PRO A O 1
ATOM 711 N N . VAL A 1 91 ? -6.507 -4.809 15.345 1.00 91.81 91 VAL A N 1
ATOM 712 C CA . VAL A 1 91 ? -5.749 -4.154 14.267 1.00 91.81 91 VAL A CA 1
ATOM 713 C C . VAL A 1 91 ? -5.255 -2.781 14.712 1.00 91.81 91 VAL A C 1
ATOM 715 O O . VAL A 1 91 ? -6.061 -1.888 14.951 1.00 91.81 91 VAL A O 1
ATOM 718 N N . LEU A 1 92 ? -3.942 -2.574 14.774 1.00 92.31 92 LEU A N 1
ATOM 719 C CA . LEU A 1 92 ? -3.384 -1.224 14.798 1.00 92.31 92 LEU A CA 1
ATOM 720 C C . LEU A 1 92 ? -3.426 -0.666 13.372 1.00 92.31 92 LEU A C 1
ATOM 722 O O . LEU A 1 92 ? -2.817 -1.246 12.476 1.00 92.31 92 LEU A O 1
ATOM 726 N N . HIS A 1 93 ? -4.109 0.456 13.168 1.00 92.06 93 HIS A N 1
ATOM 727 C CA . HIS A 1 93 ? -4.126 1.173 11.893 1.00 92.06 93 HIS A CA 1
ATOM 728 C C . HIS A 1 93 ? -3.541 2.569 12.081 1.00 92.06 93 HIS A C 1
ATOM 730 O O . HIS A 1 93 ? -4.093 3.358 12.852 1.00 92.06 93 HIS A O 1
ATOM 736 N N . ALA A 1 94 ? -2.437 2.859 11.392 1.00 91.81 94 ALA A N 1
ATOM 737 C CA . ALA A 1 94 ? -1.666 4.072 11.622 1.00 91.81 94 ALA A CA 1
ATOM 738 C C . ALA A 1 94 ? -1.167 4.723 10.318 1.00 91.81 94 ALA A C 1
ATOM 740 O O . ALA A 1 94 ? -0.595 4.041 9.464 1.00 91.81 94 ALA A O 1
ATOM 741 N N . PHE A 1 95 ? -1.370 6.037 10.164 1.00 91.25 95 PHE A N 1
ATOM 742 C CA . PHE A 1 95 ? -0.931 6.805 8.987 1.00 91.25 95 PHE A CA 1
ATOM 743 C C . PHE A 1 95 ? -0.687 8.292 9.306 1.00 91.25 95 PHE A C 1
ATOM 745 O O . PHE A 1 95 ? -1.216 8.817 10.287 1.00 91.25 95 PHE A O 1
ATOM 752 N N . ALA A 1 96 ? 0.089 8.977 8.460 1.00 91.25 96 ALA A N 1
ATOM 753 C CA . ALA A 1 96 ? 0.285 10.425 8.523 1.00 91.25 96 ALA A CA 1
ATOM 754 C C . ALA A 1 96 ? -0.598 11.149 7.493 1.00 91.25 96 ALA A C 1
ATOM 756 O O . ALA A 1 96 ? -0.767 10.693 6.361 1.00 91.25 96 ALA A O 1
ATOM 757 N N . ARG A 1 97 ? -1.179 12.288 7.877 1.00 89.62 97 ARG A N 1
ATOM 758 C CA . ARG A 1 97 ? -2.074 13.080 7.014 1.00 89.62 97 ARG A CA 1
ATOM 759 C C . ARG A 1 97 ? -1.329 13.864 5.926 1.00 89.62 97 ARG A C 1
ATOM 761 O O . ARG A 1 97 ? -1.965 14.311 4.977 1.00 89.62 97 ARG A O 1
ATOM 768 N N . ASP A 1 98 ? -0.018 14.032 6.057 1.00 89.75 98 ASP A N 1
ATOM 769 C CA . ASP A 1 98 ? 0.865 14.692 5.089 1.00 89.75 98 ASP A CA 1
ATOM 770 C C . ASP A 1 98 ? 1.607 13.699 4.174 1.00 89.75 98 ASP A C 1
ATOM 772 O O . ASP A 1 98 ? 2.556 14.078 3.486 1.00 89.75 98 ASP A O 1
ATOM 776 N N . ASP A 1 99 ? 1.195 12.427 4.152 1.00 86.94 99 ASP A N 1
ATOM 777 C CA . ASP A 1 99 ? 1.776 11.421 3.268 1.00 86.94 99 ASP A CA 1
ATOM 778 C C . ASP A 1 99 ? 1.612 11.833 1.789 1.00 86.94 99 ASP A C 1
ATOM 780 O O . ASP A 1 99 ? 0.511 11.914 1.240 1.00 86.94 99 ASP A O 1
ATOM 784 N N . ALA A 1 100 ? 2.741 12.107 1.131 1.00 82.44 100 ALA A N 1
ATOM 785 C CA . ALA A 1 100 ? 2.783 12.511 -0.271 1.00 82.44 100 ALA A CA 1
ATOM 786 C C . ALA A 1 100 ? 2.521 11.348 -1.249 1.00 82.44 100 ALA A C 1
ATOM 788 O O . ALA A 1 100 ? 2.214 11.587 -2.420 1.00 82.44 100 ALA A O 1
ATOM 789 N N . LEU A 1 101 ? 2.661 10.100 -0.790 1.00 80.06 101 LEU A N 1
ATOM 790 C CA . LEU A 1 101 ? 2.498 8.885 -1.585 1.00 80.06 101 LEU A CA 1
ATOM 791 C C . LEU A 1 101 ? 1.098 8.284 -1.436 1.00 80.06 101 LEU A C 1
ATOM 793 O O . LEU A 1 101 ? 0.543 7.792 -2.421 1.00 80.06 101 LEU A O 1
ATOM 797 N N . ILE A 1 102 ? 0.506 8.355 -0.241 1.00 81.38 102 ILE A N 1
ATOM 798 C CA . ILE A 1 102 ? -0.844 7.851 0.030 1.00 81.38 102 ILE A CA 1
ATOM 799 C C . ILE A 1 102 ? -1.786 9.003 0.359 1.00 81.38 102 ILE A C 1
ATOM 801 O O . ILE A 1 102 ? -1.649 9.694 1.360 1.00 81.38 102 ILE A O 1
ATOM 805 N N . GLN A 1 103 ? -2.825 9.159 -0.460 1.00 83.38 103 GLN A N 1
ATOM 806 C CA . GLN A 1 103 ? -3.895 10.117 -0.193 1.00 83.38 103 GLN A CA 1
ATOM 807 C C . GLN A 1 103 ? -4.532 9.874 1.188 1.00 83.38 103 GLN A C 1
ATOM 809 O O . GLN A 1 103 ? -5.037 8.771 1.421 1.00 83.38 103 GLN A O 1
ATOM 814 N N . PRO A 1 104 ? -4.656 10.900 2.051 1.00 82.75 104 PRO A N 1
ATOM 815 C CA . PRO A 1 104 ? -5.269 10.752 3.375 1.00 82.75 104 PRO A CA 1
ATOM 816 C C . PRO A 1 104 ? -6.689 10.179 3.326 1.00 82.75 104 PRO A C 1
ATOM 818 O O . PRO A 1 104 ? -7.073 9.357 4.156 1.00 82.75 104 PRO A O 1
ATOM 821 N N . GLY A 1 105 ? -7.464 10.554 2.300 1.00 87.62 105 GLY A N 1
ATOM 822 C CA . GLY A 1 105 ? -8.809 10.019 2.083 1.00 87.62 105 GLY A CA 1
ATOM 823 C C . GLY A 1 105 ? -8.832 8.497 1.926 1.00 87.62 105 GLY A C 1
ATOM 824 O O . GLY A 1 105 ? -9.766 7.857 2.396 1.00 87.62 105 GLY A O 1
ATOM 825 N N . LYS A 1 106 ? -7.780 7.907 1.348 1.00 88.38 106 LYS A N 1
ATOM 826 C CA . LYS A 1 106 ? -7.694 6.462 1.146 1.00 88.38 106 LYS A CA 1
ATOM 827 C C . LYS A 1 106 ? -7.474 5.736 2.473 1.00 88.38 106 LYS A C 1
ATOM 829 O O . LYS A 1 106 ? -8.234 4.820 2.767 1.00 88.38 106 LYS A O 1
ATOM 834 N N . ALA A 1 107 ? -6.556 6.210 3.319 1.00 88.38 107 ALA A N 1
ATOM 835 C CA . ALA A 1 107 ? -6.360 5.650 4.663 1.00 88.38 107 ALA A CA 1
ATOM 836 C C . ALA A 1 107 ? -7.648 5.706 5.511 1.00 88.38 107 ALA A C 1
ATOM 838 O O . ALA A 1 107 ? -7.957 4.788 6.273 1.00 88.38 107 ALA A O 1
ATOM 839 N N . MET A 1 108 ? -8.455 6.757 5.333 1.00 90.00 108 MET A N 1
ATOM 840 C CA . MET A 1 108 ? -9.768 6.865 5.974 1.00 90.00 108 MET A CA 1
ATOM 841 C C . MET A 1 108 ? -10.792 5.856 5.438 1.00 90.00 108 MET A C 1
ATOM 843 O O . MET A 1 108 ? -11.629 5.387 6.206 1.00 90.00 108 MET A O 1
ATOM 847 N N . GLU A 1 109 ? -10.751 5.498 4.152 1.00 91.38 109 GLU A N 1
ATOM 848 C CA . GLU A 1 109 ? -11.620 4.457 3.587 1.00 91.38 109 GLU A CA 1
ATOM 849 C C . GLU A 1 109 ? -11.334 3.089 4.221 1.00 91.38 109 GLU A C 1
ATOM 851 O O . GLU A 1 109 ? -12.266 2.443 4.701 1.00 91.38 109 GLU A O 1
ATOM 856 N N . LEU A 1 110 ? -10.061 2.681 4.315 1.00 90.31 110 LEU A N 1
ATOM 857 C CA . LEU A 1 110 ? -9.690 1.435 4.997 1.00 90.31 110 LEU A CA 1
ATOM 858 C C . LEU A 1 110 ? -10.078 1.471 6.482 1.00 90.31 110 LEU A C 1
ATOM 860 O O . LEU A 1 110 ? -10.638 0.498 6.984 1.00 90.31 110 LEU A O 1
ATOM 864 N N . ARG A 1 111 ? -9.864 2.600 7.177 1.00 91.06 111 ARG A N 1
ATOM 865 C CA . ARG A 1 111 ? -10.307 2.770 8.572 1.00 91.06 111 ARG A CA 1
ATOM 866 C C . ARG A 1 111 ? -11.805 2.502 8.731 1.00 91.06 111 ARG A C 1
ATOM 868 O O . ARG A 1 111 ? -12.179 1.744 9.618 1.00 91.06 111 ARG A O 1
ATOM 875 N N . ARG A 1 112 ? -12.655 3.049 7.852 1.00 91.75 112 ARG A N 1
ATOM 876 C CA . ARG A 1 112 ? -14.110 2.797 7.890 1.00 91.75 112 ARG A CA 1
ATOM 877 C C . ARG A 1 112 ? -14.446 1.318 7.718 1.00 91.75 112 ARG A C 1
ATOM 879 O O . ARG A 1 112 ? -15.340 0.828 8.401 1.00 91.75 112 ARG A O 1
ATOM 886 N N . VAL A 1 113 ? -13.737 0.613 6.832 1.00 91.81 113 VAL A N 1
ATOM 887 C CA . VAL A 1 113 ? -13.912 -0.837 6.671 1.00 91.81 113 VAL A CA 1
ATOM 888 C C . VAL A 1 113 ? -13.563 -1.549 7.973 1.00 91.81 113 VAL A C 1
ATOM 890 O O . VAL A 1 113 ? -14.399 -2.282 8.487 1.00 91.81 113 VAL A O 1
ATOM 893 N N . LEU A 1 114 ? -12.392 -1.276 8.552 1.00 90.50 114 LEU A N 1
ATOM 894 C CA . LEU A 1 114 ? -11.942 -1.898 9.803 1.00 90.50 114 LEU A CA 1
ATOM 895 C C . LEU A 1 114 ? -12.879 -1.605 10.985 1.00 90.50 114 LEU A C 1
ATOM 897 O O . LEU A 1 114 ? -13.139 -2.491 11.795 1.00 90.50 114 LEU A O 1
ATOM 901 N N . ASP A 1 115 ? -13.420 -0.391 11.079 1.00 89.69 115 ASP A N 1
ATOM 902 C CA . ASP A 1 115 ? -14.338 0.012 12.154 1.00 89.69 115 ASP A CA 1
ATOM 903 C C . ASP A 1 115 ? -15.713 -0.678 12.033 1.00 89.69 115 ASP A C 1
ATOM 905 O O . ASP A 1 115 ? -16.389 -0.934 13.034 1.00 89.69 115 ASP A O 1
ATOM 909 N N . ALA A 1 116 ? -16.118 -1.056 10.817 1.00 88.88 116 ALA A N 1
ATOM 910 C CA . ALA A 1 116 ? -17.321 -1.851 10.588 1.00 88.88 116 ALA A CA 1
ATOM 911 C C . ALA A 1 116 ? -17.149 -3.340 10.959 1.00 88.88 116 ALA A C 1
ATOM 913 O O . ALA A 1 116 ? -18.150 -4.032 11.142 1.00 88.88 116 ALA A O 1
ATOM 914 N N . CYS A 1 117 ? -15.914 -3.831 11.096 1.00 82.88 117 CYS A N 1
ATOM 915 C CA . CYS A 1 117 ? -15.617 -5.239 11.381 1.00 82.88 117 CYS A CA 1
ATOM 916 C C . CYS A 1 117 ? -15.776 -5.573 12.865 1.00 82.88 117 CYS A C 1
ATOM 918 O O . CYS A 1 117 ? -15.768 -4.685 13.707 1.00 82.88 117 CYS A O 1
ATOM 920 N N . ALA A 1 118 ? -15.852 -6.864 13.200 1.00 68.56 118 ALA A N 1
ATOM 921 C CA . ALA A 1 118 ? -15.864 -7.326 14.593 1.00 68.56 118 ALA A CA 1
ATOM 922 C C . ALA A 1 118 ? -14.508 -7.126 15.304 1.00 68.56 118 ALA A C 1
ATOM 924 O O . ALA A 1 118 ? -14.468 -7.010 16.523 1.00 68.56 118 ALA A O 1
ATOM 925 N N . ALA A 1 119 ? -13.405 -7.024 14.552 1.00 63.88 119 ALA A N 1
ATOM 926 C CA . ALA A 1 119 ? -12.048 -6.766 15.046 1.00 63.88 119 ALA A CA 1
ATOM 927 C C . ALA A 1 119 ? -11.805 -5.305 15.497 1.00 63.88 119 ALA A C 1
ATOM 929 O O . ALA A 1 119 ? -10.774 -4.699 15.181 1.00 63.88 119 ALA A O 1
ATOM 930 N N . ARG A 1 120 ? -12.761 -4.716 16.226 1.00 64.94 120 ARG A N 1
ATOM 931 C CA . ARG A 1 120 ? -12.760 -3.293 16.613 1.00 64.94 120 ARG A CA 1
ATOM 932 C C . ARG A 1 120 ? -11.672 -2.917 17.617 1.00 64.94 120 ARG A C 1
ATOM 934 O O . ARG A 1 120 ? -11.315 -1.748 17.694 1.00 64.94 120 ARG A O 1
ATOM 941 N N . ASP A 1 121 ? -11.097 -3.885 18.322 1.00 80.94 121 ASP A N 1
ATOM 942 C CA . ASP A 1 121 ? -10.327 -3.650 19.555 1.00 80.94 121 ASP A CA 1
ATOM 943 C C . ASP A 1 121 ? -8.877 -3.169 19.351 1.00 80.94 121 ASP A C 1
ATOM 945 O O . ASP A 1 121 ? -8.020 -3.352 20.213 1.00 80.94 121 ASP A O 1
ATOM 949 N N . GLY A 1 122 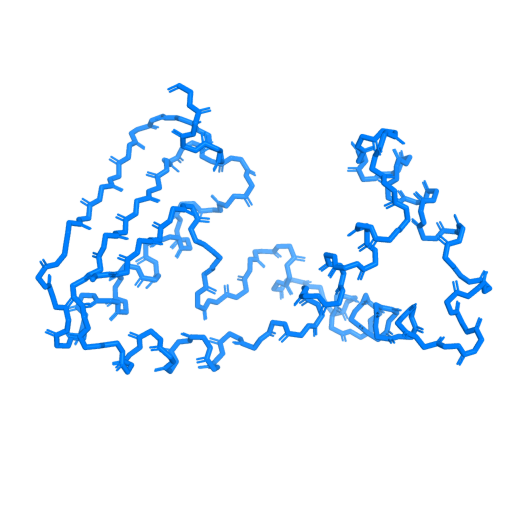? -8.553 -2.578 18.199 1.00 86.06 122 GLY A N 1
ATOM 950 C CA . GLY A 1 122 ? -7.196 -2.125 17.892 1.00 86.06 122 GLY A CA 1
ATOM 951 C C . GLY A 1 122 ? -7.073 -0.599 17.761 1.00 86.06 122 GLY A C 1
ATOM 952 O O . GLY A 1 122 ? -8.023 0.049 17.319 1.00 86.06 122 GLY A O 1
ATOM 953 N N . PRO A 1 123 ? -5.918 0.011 18.095 1.00 90.38 123 PRO A N 1
ATOM 954 C CA . PRO A 1 123 ? -5.762 1.463 18.016 1.00 90.38 123 PRO A CA 1
AT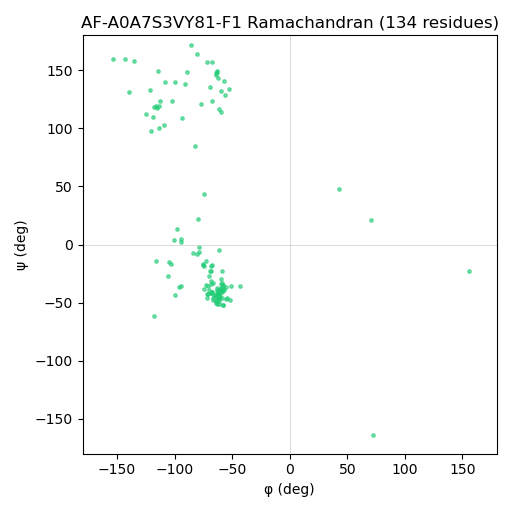OM 955 C C . PRO A 1 123 ? -5.890 2.010 16.588 1.00 90.38 123 PRO A C 1
ATOM 957 O O . PRO A 1 123 ? -5.505 1.364 15.607 1.00 90.38 123 PRO A O 1
ATOM 960 N N . ARG A 1 124 ? -6.392 3.243 16.478 1.00 91.25 124 ARG A N 1
ATOM 961 C CA . ARG A 1 124 ? -6.419 4.034 15.242 1.00 91.25 124 ARG A CA 1
ATOM 962 C C . ARG A 1 124 ? -5.607 5.299 15.474 1.00 91.25 124 ARG A C 1
ATOM 964 O O . ARG A 1 124 ? -6.030 6.145 16.255 1.00 91.25 124 ARG A O 1
ATOM 971 N N . LEU A 1 125 ? -4.450 5.402 14.833 1.00 92.00 125 LEU A N 1
ATOM 972 C CA . LEU A 1 125 ? -3.540 6.529 15.001 1.00 92.00 125 LEU A CA 1
ATOM 973 C C . LEU A 1 125 ? -3.477 7.327 13.702 1.00 92.00 125 LEU A C 1
ATOM 975 O O . LEU A 1 125 ? -3.171 6.790 12.640 1.00 92.00 125 LEU A O 1
ATOM 979 N N . ASP A 1 126 ? -3.776 8.614 13.786 1.00 91.00 126 ASP A N 1
ATOM 980 C CA . ASP A 1 126 ? -3.637 9.540 12.674 1.00 91.00 126 ASP A CA 1
ATOM 981 C C . ASP A 1 126 ? -2.746 10.704 13.098 1.00 91.00 126 ASP A C 1
ATOM 983 O O . ASP A 1 126 ? -3.102 11.501 13.965 1.00 91.00 126 ASP A O 1
ATOM 987 N N . TRP A 1 127 ? -1.560 10.784 12.500 1.00 90.44 127 TRP A N 1
ATOM 988 C CA . TRP A 1 127 ? -0.614 11.853 12.797 1.00 90.44 127 TRP A CA 1
ATOM 989 C C . TRP A 1 127 ? -0.830 13.040 11.861 1.00 90.44 127 TRP A C 1
ATOM 991 O O . TRP A 1 127 ? -1.010 12.840 10.656 1.00 90.44 127 TRP A O 1
ATOM 1001 N N . PRO A 1 128 ? -0.784 14.287 12.368 1.00 89.06 128 PRO A N 1
ATOM 1002 C CA . PRO A 1 128 ? -0.826 15.469 11.513 1.00 89.06 128 PRO A CA 1
ATOM 1003 C C . PRO A 1 128 ? 0.313 15.495 10.490 1.00 89.06 128 PRO A C 1
ATOM 1005 O O . PRO A 1 128 ? 0.095 15.936 9.364 1.00 89.06 128 PRO A O 1
ATOM 1008 N N . SER A 1 129 ? 1.492 14.999 10.879 1.00 88.88 129 SER A N 1
ATOM 1009 C CA . SER A 1 129 ? 2.690 14.942 10.047 1.00 88.88 129 SER A CA 1
ATOM 1010 C C . SER A 1 129 ? 3.520 13.674 10.280 1.00 88.88 129 SER A C 1
ATOM 1012 O O . SER A 1 129 ? 3.392 13.025 11.318 1.00 88.88 129 SER A O 1
ATOM 1014 N N . GLY A 1 130 ? 4.367 13.320 9.310 1.00 86.25 130 GLY A N 1
ATOM 1015 C CA . GLY A 1 130 ? 5.262 12.154 9.367 1.00 86.25 130 GLY A CA 1
ATOM 1016 C C . GLY A 1 130 ? 5.684 11.621 7.994 1.00 86.25 130 GLY A C 1
ATOM 1017 O O . GLY A 1 130 ? 6.757 11.032 7.859 1.00 86.25 130 GLY A O 1
ATOM 1018 N N . GLY A 1 131 ? 4.901 11.901 6.949 1.00 86.00 131 GLY A N 1
ATOM 1019 C CA . GLY A 1 131 ? 5.117 11.383 5.600 1.00 86.00 131 GLY A CA 1
ATOM 1020 C C . GLY A 1 131 ? 4.782 9.891 5.461 1.00 86.00 131 GLY A C 1
ATOM 1021 O O . GLY A 1 131 ? 4.101 9.305 6.298 1.00 86.00 131 GLY A O 1
ATOM 1022 N N . HIS A 1 132 ? 5.261 9.269 4.378 1.00 80.75 132 HIS A N 1
ATOM 1023 C CA . HIS A 1 132 ? 4.930 7.872 4.054 1.00 80.75 132 HIS A CA 1
ATOM 1024 C C . HIS A 1 132 ? 5.574 6.845 4.988 1.00 80.75 132 HIS A C 1
ATOM 1026 O O . HIS A 1 132 ? 4.989 5.817 5.321 1.00 80.75 132 HIS A O 1
ATOM 1032 N N . ASN A 1 133 ? 6.797 7.129 5.427 1.00 75.06 133 ASN A N 1
ATOM 1033 C CA . ASN A 1 133 ? 7.512 6.261 6.341 1.00 75.06 133 ASN A CA 1
ATOM 1034 C C . ASN A 1 133 ? 7.240 6.751 7.760 1.00 75.06 133 ASN A C 1
ATOM 1036 O O . ASN A 1 133 ? 7.795 7.760 8.177 1.00 75.06 133 ASN A O 1
ATOM 1040 N N . VAL A 1 134 ? 6.449 5.994 8.525 1.00 56.31 134 VAL A N 1
ATOM 1041 C CA . VAL A 1 134 ? 6.232 6.217 9.973 1.00 56.31 134 VAL A CA 1
ATOM 1042 C C . VAL A 1 134 ? 7.550 6.086 10.775 1.00 56.31 134 VAL A C 1
ATOM 1044 O O . VAL A 1 134 ? 7.595 6.347 11.970 1.00 56.31 134 VAL A O 1
ATOM 1047 N N . GLN A 1 135 ? 8.647 5.704 10.112 1.00 52.66 135 GLN A N 1
ATOM 1048 C CA . GLN A 1 135 ? 10.015 5.797 10.610 1.00 52.66 135 GLN A CA 1
ATOM 1049 C C . GLN A 1 135 ? 10.573 7.213 10.395 1.00 52.66 135 GLN A C 1
ATOM 1051 O O . GLN A 1 135 ? 11.263 7.473 9.405 1.00 52.66 135 GLN A O 1
ATOM 1056 N N . LYS A 1 136 ? 10.298 8.118 11.329 1.00 44.28 136 LYS A N 1
ATOM 1057 C CA . LYS A 1 136 ? 11.209 9.219 11.648 1.00 44.28 136 LYS A CA 1
ATOM 1058 C C . LYS A 1 136 ? 11.374 9.308 13.152 1.00 44.28 136 LYS A C 1
ATOM 1060 O O . LYS A 1 136 ? 10.338 9.241 13.845 1.00 44.28 136 LYS A O 1
#

Organism: Emiliania huxleyi (NCBI:txid2903)

Nearest PDB structures (foldseek):
  1aur-assembly1_B  TM=8.223E-01  e=2.097E-01  Pseudomonas fluorescens
  7qjn-assembly1_A  TM=6.690E-01  e=9.901E-02  Candidatus Kryptobacter tengchongensis
  1hkh-assembly1_A  TM=4.720E-01  e=3.710E-02  Microbacterium
  6avy-assembly1_A  TM=3.705E-01  e=3.710E-02  Zea mays
  4opm-assembly1_A  TM=4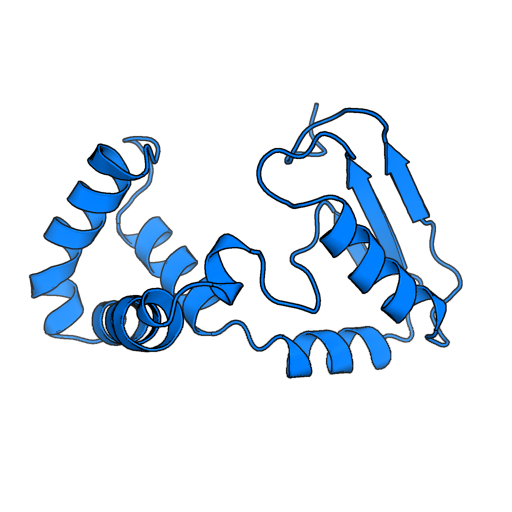.566E-01  e=1.247E-01  Acinetobacter baumannii AYE

InterPro domains:
  IPR029058 Alpha/Beta hydrolase fold [SSF53474] (1-134)

Mean predicted aligned error: 6.68 Å

Solvent-accessible surface area (backbone atoms only — not comparable to full-atom values): 7614 Å² total; per-residue (Å²): 112,46,79,37,70,55,58,85,47,45,56,76,52,73,89,55,66,76,28,72,53,38,69,71,44,49,29,52,49,32,57,42,49,73,34,87,68,44,25,73,74,43,44,63,58,52,47,51,44,40,41,72,73,69,64,42,64,85,84,64,48,66,67,56,52,55,50,53,37,43,52,64,54,62,64,50,33,68,58,48,41,51,52,52,49,68,40,72,52,34,34,37,41,36,42,25,59,54,19,85,82,50,60,49,68,44,55,51,52,39,48,53,50,40,65,72,23,88,23,53,83,29,58,78,47,77,35,79,62,61,31,65,50,83,81,121